Protein AF-A0A482W3J0-F1 (afdb_monomer_lite)

Sequence (56 aa):
MGTNGQLGTGGEDDCFEPTLIKNKQLVDRPAFKVSGGGQHTVILATNTNNNKGDTE

Organism: Asbolus verrucosus (NCBI:txid1661398)

InterPro domains:
  IPR000408 Regulator of chromosome condensation, RCC1 [PF00415] (2-44)
  IPR000408 Regulator of chromosome condensation, RCC1 [PS50012] (1-47)
  IPR009091 Regulator of chromosome condensation 1/beta-lactamase-inhibitor protein II [G3DSA:2.130.10.30] (1-52)
  IPR009091 Regulator of chromosome condensation 1/beta-lactamase-inhibitor protein II [SSF50985] (2-47)

Secondary structure (DSSP, 8-state):
--TTSTT-SSS-S---S------GGGTT--EEEEEE-SS-EEEEE--S--------

pLDDT: mean 87.53, std 14.51, range [45.47, 97.75]

Foldseek 3Di:
DQQLVQLQCPDRDDDPDDDDRDDPVCVVWDWPDWDDDDRHIDTDTDDPPDPPDPDD

Structure (mmCIF, N/CA/C/O backbone):
data_AF-A0A482W3J0-F1
#
_entry.id   AF-A0A482W3J0-F1
#
loop_
_atom_site.group_PDB
_atom_site.id
_atom_site.type_symbol
_atom_site.label_atom_id
_atom_site.label_alt_id
_atom_site.label_comp_id
_atom_site.label_asym_id
_atom_site.label_entity_id
_atom_site.label_seq_id
_atom_site.pdbx_PDB_ins_code
_atom_site.Cartn_x
_atom_site.Cartn_y
_atom_site.Cartn_z
_atom_site.occupancy
_atom_site.B_iso_or_equiv
_atom_site.auth_seq_id
_atom_site.auth_comp_id
_atom_site.auth_asym_id
_atom_site.auth_atom_id
_atom_site.pdbx_PDB_model_num
ATOM 1 N N . MET A 1 1 ? 4.935 1.180 -10.083 1.00 82.81 1 MET A N 1
ATOM 2 C CA . MET A 1 1 ? 5.818 0.006 -10.182 1.00 82.81 1 MET A CA 1
ATOM 3 C C . MET A 1 1 ? 5.524 -0.950 -9.041 1.00 82.81 1 MET A C 1
ATOM 5 O O . MET A 1 1 ? 5.423 -0.477 -7.913 1.00 82.81 1 MET A O 1
ATOM 9 N N . GLY A 1 2 ? 5.346 -2.238 -9.331 1.00 91.62 2 GLY A N 1
ATOM 10 C CA . GLY A 1 2 ? 4.991 -3.291 -8.374 1.00 91.62 2 GLY A CA 1
ATOM 11 C C . GLY A 1 2 ? 6.152 -4.156 -7.890 1.00 91.62 2 GLY A C 1
ATOM 12 O O . GLY A 1 2 ? 5.963 -4.927 -6.958 1.00 91.62 2 GLY A O 1
ATOM 13 N N . THR A 1 3 ? 7.349 -4.000 -8.462 1.00 95.06 3 THR A N 1
ATOM 14 C CA . THR A 1 3 ? 8.470 -4.955 -8.362 1.00 95.06 3 THR A CA 1
ATOM 15 C C . THR A 1 3 ? 8.927 -5.311 -6.940 1.00 95.06 3 THR A C 1
ATOM 17 O O . THR A 1 3 ? 9.546 -6.347 -6.753 1.00 95.06 3 THR A O 1
ATOM 20 N N . ASN A 1 4 ? 8.639 -4.488 -5.925 1.00 96.06 4 ASN A N 1
ATOM 21 C CA . ASN A 1 4 ? 8.994 -4.777 -4.527 1.00 96.06 4 ASN A CA 1
ATOM 22 C C . ASN A 1 4 ? 7.785 -5.244 -3.693 1.00 96.06 4 ASN A C 1
ATOM 24 O O . ASN A 1 4 ? 7.812 -5.173 -2.466 1.00 96.06 4 ASN A O 1
ATOM 28 N N . GLY A 1 5 ? 6.673 -5.608 -4.336 1.00 95.06 5 GLY A N 1
ATOM 29 C CA . GLY A 1 5 ? 5.413 -5.942 -3.672 1.00 95.06 5 GLY A CA 1
ATOM 30 C C . GLY A 1 5 ? 4.744 -4.761 -2.954 1.00 95.06 5 GLY A C 1
ATOM 31 O O . GLY A 1 5 ? 3.765 -4.949 -2.229 1.00 95.06 5 GLY A O 1
ATOM 32 N N . GLN A 1 6 ? 5.222 -3.526 -3.149 1.00 95.81 6 GLN A N 1
ATOM 33 C CA . GLN A 1 6 ? 4.774 -2.350 -2.391 1.00 95.81 6 GLN A CA 1
ATOM 34 C C . GLN A 1 6 ? 3.323 -1.936 -2.689 1.00 95.81 6 GLN A C 1
ATOM 36 O O . GLN A 1 6 ? 2.739 -1.147 -1.943 1.00 95.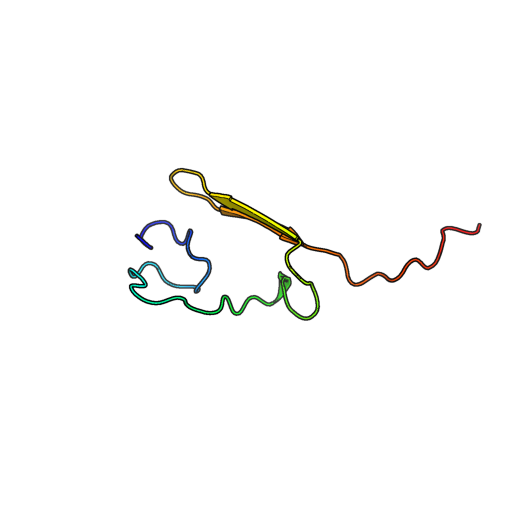81 6 GLN A O 1
ATOM 41 N N . LEU A 1 7 ? 2.731 -2.475 -3.760 1.00 95.44 7 LEU A N 1
ATOM 42 C CA . LEU A 1 7 ? 1.323 -2.272 -4.107 1.00 95.44 7 LEU A CA 1
ATOM 43 C C . LEU A 1 7 ? 0.373 -3.104 -3.235 1.00 95.44 7 LEU A C 1
ATOM 45 O O . LEU A 1 7 ? -0.822 -2.833 -3.217 1.00 95.44 7 LEU A O 1
ATOM 49 N N . GLY A 1 8 ? 0.876 -4.115 -2.517 1.00 94.44 8 GLY A N 1
ATOM 50 C CA . GLY A 1 8 ? 0.067 -4.935 -1.611 1.00 94.44 8 GLY A CA 1
ATOM 51 C C . GLY A 1 8 ? -0.966 -5.832 -2.304 1.00 94.44 8 GLY A C 1
ATOM 52 O O . GLY A 1 8 ? -1.814 -6.407 -1.629 1.00 94.44 8 GLY A O 1
ATOM 53 N N . THR A 1 9 ? -0.908 -5.979 -3.631 1.00 94.44 9 THR A N 1
ATOM 54 C CA . THR A 1 9 ? -1.828 -6.817 -4.423 1.00 94.44 9 THR A CA 1
ATOM 55 C C . THR A 1 9 ? -1.501 -8.312 -4.351 1.00 94.44 9 THR A C 1
ATOM 57 O O . THR A 1 9 ? -2.309 -9.131 -4.781 1.00 94.44 9 THR A O 1
ATOM 60 N N . GLY A 1 10 ? -0.344 -8.676 -3.785 1.00 93.62 10 GLY A N 1
ATOM 61 C CA . GLY A 1 10 ? 0.146 -10.056 -3.689 1.00 93.62 10 GLY A CA 1
ATOM 62 C C . GLY A 1 10 ? 1.007 -10.508 -4.874 1.00 93.62 10 GLY A C 1
ATOM 63 O O . GLY A 1 10 ? 1.476 -11.641 -4.864 1.00 93.62 10 GLY A O 1
ATOM 64 N N . GLY A 1 11 ? 1.227 -9.635 -5.862 1.00 93.44 11 GLY A N 1
ATOM 65 C CA . GLY A 1 11 ? 2.162 -9.841 -6.970 1.00 93.44 11 GLY A CA 1
ATOM 66 C C . GLY A 1 11 ? 3.182 -8.706 -7.081 1.00 93.44 11 GLY A C 1
ATOM 67 O O . GLY A 1 11 ? 3.148 -7.747 -6.307 1.00 93.44 11 GLY A O 1
ATOM 68 N N . GLU A 1 12 ? 4.071 -8.826 -8.064 1.00 96.00 12 GLU A N 1
ATOM 69 C CA . GLU A 1 12 ? 5.150 -7.863 -8.343 1.00 96.00 12 GLU A CA 1
ATOM 70 C C . GLU A 1 12 ? 4.930 -7.077 -9.648 1.00 96.00 12 GLU A C 1
ATOM 72 O O . GLU A 1 12 ? 5.730 -6.212 -10.009 1.00 96.00 12 GLU A O 1
ATOM 77 N N . ASP A 1 13 ? 3.823 -7.350 -10.341 1.00 96.44 13 ASP A N 1
ATOM 78 C CA . ASP A 1 13 ? 3.466 -6.691 -11.590 1.00 96.44 13 ASP A CA 1
ATOM 79 C C . ASP A 1 13 ? 2.985 -5.253 -11.369 1.00 96.44 13 ASP A C 1
ATOM 81 O O . ASP A 1 13 ? 2.374 -4.891 -10.355 1.00 96.44 13 ASP A O 1
ATOM 85 N N . ASP A 1 14 ? 3.220 -4.422 -12.378 1.00 96.38 14 ASP A N 1
ATOM 86 C CA . ASP A 1 14 ? 2.737 -3.052 -12.400 1.00 96.38 14 ASP A CA 1
ATOM 87 C C . ASP A 1 14 ? 1.209 -3.013 -12.540 1.00 96.38 14 ASP A C 1
ATOM 89 O O . ASP A 1 14 ? 0.627 -3.581 -13.462 1.00 96.38 14 ASP A O 1
ATOM 93 N N . CYS A 1 15 ? 0.549 -2.290 -11.634 1.00 96.25 15 CYS A N 1
ATOM 94 C CA . CYS A 1 15 ? -0.874 -1.979 -11.744 1.00 96.25 15 CYS A CA 1
ATOM 95 C C . CYS A 1 15 ? -1.039 -0.585 -12.359 1.00 96.25 15 CYS A C 1
ATOM 97 O O . CYS A 1 15 ? -0.650 0.410 -11.746 1.00 96.25 15 CYS A O 1
ATOM 99 N N . PHE A 1 16 ? -1.617 -0.520 -13.559 1.00 96.00 16 PHE A N 1
ATOM 100 C CA . PHE A 1 16 ? -1.867 0.740 -14.274 1.00 96.00 16 PHE A CA 1
ATOM 101 C C . PHE A 1 16 ? -3.200 1.395 -13.899 1.00 96.00 16 PHE A C 1
ATOM 103 O O . PHE A 1 16 ? -3.395 2.574 -14.167 1.00 96.00 16 PHE A O 1
ATOM 110 N N . GLU A 1 17 ? -4.077 0.649 -13.228 1.00 96.56 17 GLU A N 1
ATOM 111 C CA . GLU A 1 17 ? -5.379 1.115 -12.760 1.00 96.56 17 GLU A CA 1
ATOM 112 C C . GLU A 1 17 ? -5.495 0.975 -11.234 1.00 96.56 17 GLU A C 1
ATOM 114 O O . GLU A 1 17 ? -4.901 0.052 -10.650 1.00 96.56 17 GLU A O 1
ATOM 119 N N . PRO A 1 18 ? -6.278 1.844 -10.562 1.00 96.19 18 PRO A N 1
ATOM 120 C CA . PRO A 1 18 ? -6.549 1.718 -9.136 1.00 96.19 18 PRO A CA 1
ATOM 121 C C . PRO A 1 18 ? -7.100 0.330 -8.799 1.00 96.19 18 PRO A C 1
ATOM 123 O O . PRO A 1 18 ? -8.184 -0.059 -9.231 1.00 96.19 18 PRO A O 1
ATOM 126 N N . THR A 1 19 ? -6.341 -0.424 -8.008 1.00 94.56 19 THR A N 1
ATOM 127 C CA . THR A 1 19 ? -6.632 -1.827 -7.706 1.00 94.56 19 THR A CA 1
ATOM 128 C C . THR A 1 19 ? -6.866 -2.004 -6.211 1.00 94.56 19 THR A C 1
ATOM 130 O O . THR A 1 19 ? -6.071 -1.554 -5.387 1.00 94.56 19 THR A O 1
ATOM 133 N N . LEU A 1 20 ? -7.967 -2.666 -5.844 1.00 93.50 20 LEU A N 1
ATOM 134 C CA . LEU A 1 20 ? -8.301 -2.927 -4.444 1.00 93.50 20 LEU A CA 1
ATOM 135 C C . LEU A 1 20 ? -7.334 -3.949 -3.831 1.00 93.50 20 LEU A C 1
ATOM 137 O O . LEU A 1 20 ? -7.260 -5.095 -4.276 1.00 93.50 20 LEU A O 1
ATOM 141 N N . ILE A 1 21 ? -6.671 -3.553 -2.746 1.00 93.56 21 ILE A N 1
ATOM 142 C CA . ILE A 1 21 ? -5.833 -4.439 -1.936 1.00 93.56 21 ILE A CA 1
ATOM 143 C C . ILE A 1 21 ? -6.727 -5.398 -1.143 1.00 93.56 21 ILE A C 1
ATOM 145 O O . ILE A 1 21 ? -7.437 -4.993 -0.222 1.00 93.56 21 ILE A O 1
ATOM 149 N N . LYS A 1 22 ? -6.675 -6.690 -1.478 1.00 91.38 22 LYS A N 1
ATOM 150 C CA . LYS A 1 22 ? -7.365 -7.757 -0.739 1.00 91.38 22 LYS A CA 1
ATOM 151 C C . LYS A 1 22 ? -6.392 -8.407 0.243 1.00 91.38 22 LYS A C 1
ATOM 153 O O . LYS A 1 22 ? -5.651 -9.311 -0.124 1.00 91.38 22 LYS A O 1
ATOM 158 N N . ASN A 1 23 ? -6.397 -7.953 1.496 1.00 87.31 23 ASN A N 1
ATOM 159 C CA . ASN A 1 23 ? -5.502 -8.459 2.540 1.00 87.31 23 ASN A CA 1
ATOM 160 C C . ASN A 1 23 ? -6.293 -8.909 3.777 1.00 87.31 23 ASN A C 1
ATOM 162 O O . ASN A 1 23 ? -7.101 -8.150 4.305 1.00 87.31 23 ASN A O 1
ATOM 166 N N . LYS A 1 24 ? -5.992 -10.112 4.290 1.00 90.94 24 LYS A N 1
ATOM 167 C CA . LYS A 1 24 ? -6.548 -10.668 5.538 1.00 90.94 24 LYS A CA 1
ATOM 168 C C . LYS A 1 24 ? -6.415 -9.718 6.737 1.00 90.94 24 LYS A C 1
ATOM 170 O O . LYS A 1 24 ? -7.294 -9.689 7.588 1.00 90.94 24 LYS A O 1
ATOM 175 N N . GLN A 1 25 ? -5.332 -8.948 6.815 1.00 90.06 25 GLN A N 1
ATOM 176 C CA . GLN A 1 25 ? -5.067 -8.002 7.904 1.00 90.06 25 GLN A CA 1
ATOM 177 C C . GLN A 1 25 ? -5.899 -6.716 7.823 1.00 90.06 25 GLN A C 1
ATOM 179 O O . GLN A 1 25 ? -5.964 -6.000 8.819 1.00 90.06 25 GLN A O 1
ATOM 184 N N . LEU A 1 26 ? -6.508 -6.421 6.668 1.00 90.19 26 LEU A N 1
ATOM 185 C CA . LEU A 1 26 ? -7.350 -5.240 6.439 1.00 90.19 26 LEU A CA 1
ATOM 186 C C . LEU A 1 26 ? -8.845 -5.580 6.335 1.00 90.19 26 LEU A C 1
ATOM 188 O O . LEU A 1 26 ? -9.666 -4.683 6.154 1.00 90.19 26 LEU A O 1
ATOM 192 N N . VAL A 1 27 ? -9.213 -6.860 6.464 1.00 88.69 27 VAL A N 1
ATOM 193 C CA . VAL A 1 27 ? -10.620 -7.274 6.551 1.00 88.69 27 VAL A CA 1
ATOM 194 C C . VAL A 1 27 ? -11.247 -6.595 7.767 1.00 88.69 27 VAL A C 1
ATOM 196 O O . VAL A 1 27 ? -10.710 -6.685 8.870 1.00 88.69 27 VAL A O 1
ATOM 199 N N . ASP A 1 28 ? -12.345 -5.872 7.539 1.00 87.50 28 ASP A N 1
ATOM 200 C CA . ASP A 1 28 ? -13.091 -5.107 8.548 1.00 87.50 28 ASP A CA 1
ATOM 201 C C . ASP A 1 28 ? -12.245 -4.089 9.336 1.00 87.50 28 ASP A C 1
ATOM 203 O O . ASP A 1 28 ? -12.564 -3.729 10.471 1.00 87.50 28 ASP A O 1
ATOM 207 N N . ARG A 1 29 ? -11.143 -3.617 8.740 1.00 90.69 29 ARG A N 1
ATOM 208 C CA . ARG A 1 29 ? -10.230 -2.631 9.331 1.00 90.69 29 ARG A CA 1
ATOM 209 C C . ARG A 1 29 ? -9.966 -1.502 8.339 1.00 90.69 29 ARG A C 1
ATOM 211 O O . ARG A 1 29 ? -9.058 -1.617 7.512 1.00 90.69 29 ARG A O 1
ATOM 218 N N . PRO A 1 30 ? -10.755 -0.414 8.379 1.00 90.38 30 PRO A N 1
ATOM 219 C CA . PRO A 1 30 ? -10.570 0.691 7.452 1.00 90.38 30 PRO A CA 1
ATOM 220 C C . PRO A 1 30 ? -9.187 1.334 7.625 1.00 90.38 30 PRO A C 1
ATOM 222 O O . PRO A 1 30 ? -8.729 1.611 8.738 1.00 90.38 30 PRO A O 1
ATOM 225 N N . ALA A 1 31 ? -8.525 1.585 6.495 1.00 93.00 31 ALA A N 1
ATOM 226 C CA . ALA A 1 31 ? -7.272 2.325 6.454 1.00 93.00 31 ALA A CA 1
ATOM 227 C C . ALA A 1 31 ? -7.535 3.811 6.740 1.00 93.00 31 ALA A C 1
ATOM 229 O O . ALA A 1 31 ? -8.387 4.434 6.112 1.00 93.00 31 ALA A O 1
ATOM 230 N N . PHE A 1 32 ? -6.785 4.379 7.680 1.00 94.31 32 PHE A N 1
ATOM 231 C CA . PHE A 1 32 ? -6.868 5.788 8.051 1.00 94.31 32 PHE A CA 1
ATOM 232 C C . PHE A 1 32 ? -5.822 6.632 7.318 1.00 94.31 32 PHE A C 1
ATOM 234 O O . PHE A 1 32 ? -6.121 7.731 6.856 1.00 94.31 32 PHE A O 1
ATOM 241 N N . LYS A 1 33 ? -4.587 6.125 7.207 1.00 96.31 33 LYS A N 1
ATOM 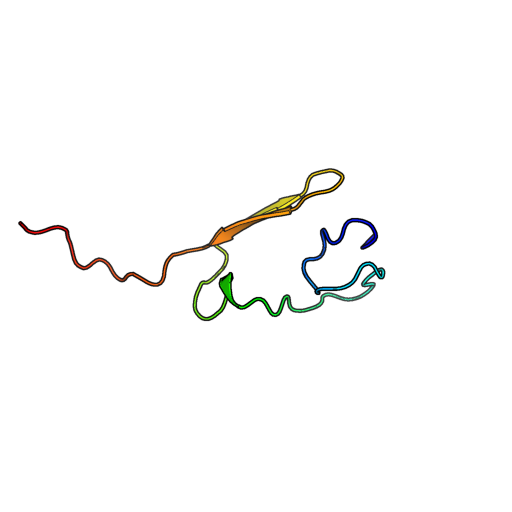242 C CA . LYS A 1 33 ? -3.493 6.772 6.468 1.00 96.31 33 LYS A CA 1
ATOM 243 C C . LYS A 1 33 ? -2.601 5.739 5.794 1.00 96.31 33 LYS A C 1
ATOM 245 O O . LYS A 1 33 ? -2.468 4.614 6.275 1.00 96.31 33 LYS A O 1
ATOM 250 N N . VAL A 1 34 ? -1.939 6.164 4.726 1.00 96.25 34 VAL A N 1
ATOM 251 C CA . VAL A 1 34 ? -0.943 5.383 3.991 1.00 96.25 34 VAL A CA 1
ATOM 252 C C . VAL A 1 34 ? 0.284 6.248 3.709 1.00 96.25 34 VAL A C 1
ATOM 254 O O . VAL A 1 34 ? 0.156 7.452 3.490 1.00 96.25 34 VAL A O 1
ATOM 257 N N . SER A 1 35 ? 1.469 5.642 3.736 1.00 97.75 35 SER A N 1
ATOM 258 C CA . SER A 1 35 ? 2.727 6.256 3.304 1.00 97.75 35 SER A CA 1
ATOM 259 C C . SER A 1 35 ? 3.568 5.232 2.546 1.00 97.75 35 SER A C 1
ATOM 261 O O . SER A 1 35 ? 3.634 4.073 2.954 1.00 97.75 35 SER A O 1
ATOM 263 N N . GLY A 1 36 ? 4.203 5.650 1.453 1.00 96.00 36 GLY A N 1
ATOM 264 C CA . GLY A 1 36 ? 5.081 4.812 0.636 1.00 96.00 36 GLY A CA 1
ATOM 265 C C . GLY A 1 36 ? 6.524 5.307 0.676 1.00 96.00 36 GLY A C 1
ATOM 266 O O . GLY A 1 36 ? 6.772 6.506 0.562 1.00 96.00 36 GLY A O 1
ATOM 267 N N . GLY A 1 37 ? 7.468 4.381 0.824 1.00 95.19 37 GLY A N 1
ATOM 268 C CA . GLY A 1 37 ? 8.897 4.601 0.608 1.00 95.19 37 GLY A CA 1
ATOM 269 C C . GLY A 1 37 ? 9.364 3.970 -0.707 1.00 95.19 37 GLY A C 1
ATOM 270 O O . GLY A 1 37 ? 8.558 3.617 -1.562 1.00 95.19 37 GLY A O 1
ATOM 271 N N . GLY A 1 38 ? 10.677 3.788 -0.874 1.00 95.50 38 GLY A N 1
ATOM 272 C CA . GLY A 1 38 ? 11.224 3.200 -2.106 1.00 95.50 38 GLY A CA 1
ATOM 273 C C . GLY A 1 38 ? 10.760 1.757 -2.360 1.00 95.50 38 GLY A C 1
ATOM 274 O O . GLY A 1 38 ? 10.277 1.439 -3.442 1.00 95.50 38 GLY A O 1
ATOM 275 N N . GLN A 1 39 ? 10.887 0.889 -1.353 1.00 96.62 39 GLN A N 1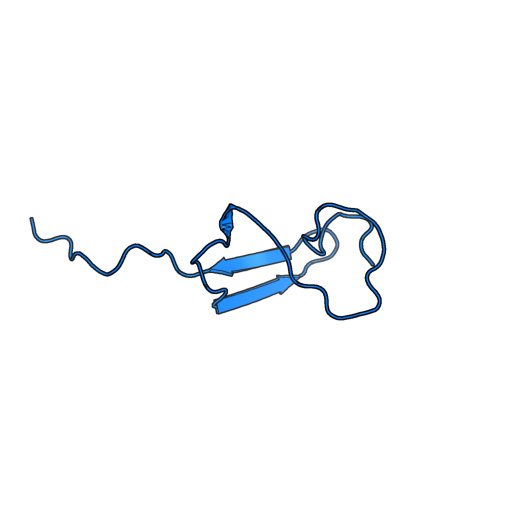
ATOM 276 C CA . GLN A 1 39 ? 10.588 -0.551 -1.456 1.00 96.62 39 GLN A CA 1
ATOM 277 C C . GLN A 1 39 ? 9.521 -1.017 -0.453 1.00 96.62 39 GLN A C 1
ATOM 279 O O . GLN A 1 39 ? 9.364 -2.209 -0.227 1.00 96.62 39 GLN A O 1
ATOM 284 N N . HIS A 1 40 ? 8.814 -0.093 0.202 1.00 96.12 40 HIS A N 1
ATOM 285 C CA . HIS A 1 40 ? 7.850 -0.432 1.249 1.00 96.12 40 HIS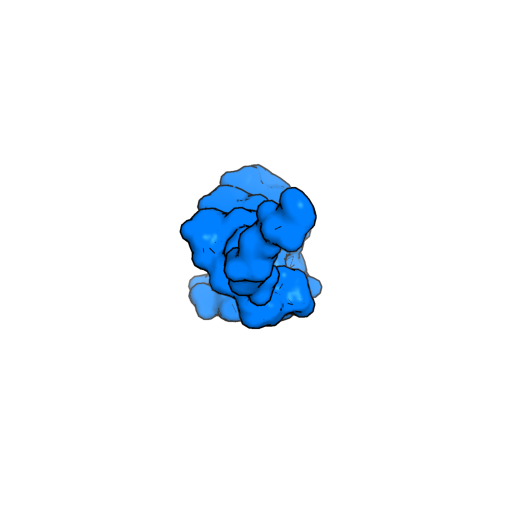 A CA 1
ATOM 286 C C . HIS A 1 40 ? 6.643 0.505 1.244 1.00 96.12 40 HIS A C 1
ATOM 288 O O . HIS A 1 40 ? 6.736 1.650 0.806 1.00 96.12 40 HIS A O 1
ATOM 294 N N . THR A 1 41 ? 5.545 0.026 1.825 1.00 96.75 41 THR A N 1
ATOM 295 C CA . THR A 1 41 ? 4.328 0.799 2.093 1.00 96.75 41 THR A CA 1
ATOM 296 C C . THR A 1 41 ? 3.892 0.537 3.530 1.00 96.75 41 THR A C 1
ATOM 298 O O . THR A 1 41 ? 3.865 -0.608 3.975 1.00 96.75 41 THR A O 1
ATOM 301 N N . VAL A 1 42 ? 3.550 1.595 4.263 1.00 96.81 42 VAL A N 1
ATOM 302 C CA . VAL A 1 42 ? 3.027 1.529 5.632 1.00 96.81 42 VAL A CA 1
ATOM 303 C C . VAL A 1 42 ? 1.579 1.996 5.633 1.00 96.81 42 VAL A C 1
ATOM 305 O O . VAL A 1 42 ? 1.258 3.057 5.096 1.00 96.81 42 VAL A O 1
ATOM 308 N N . ILE A 1 43 ? 0.708 1.212 6.268 1.00 96.19 43 ILE A N 1
ATOM 309 C CA . ILE A 1 43 ? -0.717 1.509 6.415 1.00 96.19 43 ILE A CA 1
ATOM 310 C C . ILE A 1 43 ? -1.035 1.618 7.904 1.00 96.19 43 ILE A C 1
ATOM 312 O O . ILE A 1 43 ? -0.775 0.695 8.673 1.00 96.19 43 ILE A O 1
A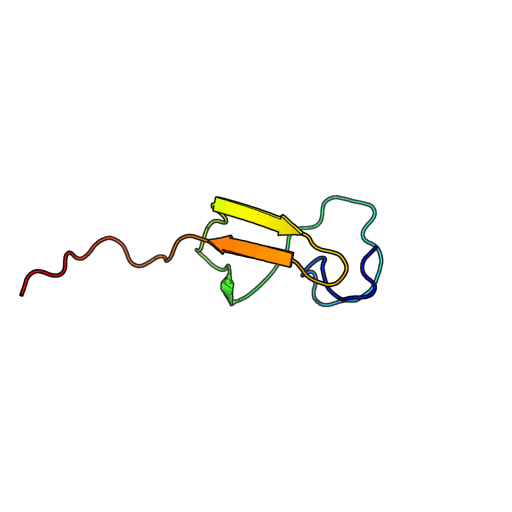TOM 316 N N . LEU A 1 44 ? -1.632 2.741 8.299 1.00 95.50 44 LEU A N 1
ATOM 317 C CA . LEU A 1 44 ? -2.262 2.904 9.602 1.00 95.50 44 LEU A CA 1
ATOM 318 C C . LEU A 1 44 ? -3.747 2.580 9.443 1.00 95.50 44 LEU A C 1
ATOM 320 O O . LEU A 1 44 ? -4.472 3.340 8.802 1.00 95.50 44 LEU A O 1
ATOM 324 N N . ALA A 1 45 ? -4.188 1.463 10.013 1.00 93.44 45 ALA A N 1
ATOM 325 C CA . ALA A 1 45 ? -5.582 1.030 10.001 1.00 93.44 45 ALA A CA 1
ATOM 326 C C . ALA A 1 45 ? -6.174 1.082 11.409 1.00 93.44 45 ALA A C 1
ATOM 328 O O . ALA A 1 45 ? -5.451 0.975 12.404 1.00 93.44 45 ALA A O 1
ATOM 329 N N . THR A 1 46 ? -7.490 1.245 11.497 1.00 90.69 46 THR A N 1
ATOM 330 C CA . THR A 1 46 ? -8.169 1.120 12.784 1.00 90.69 46 THR A CA 1
ATOM 331 C C . THR A 1 46 ? -8.244 -0.350 13.183 1.00 90.69 46 THR A C 1
ATOM 333 O O . THR A 1 46 ? -8.344 -1.249 12.345 1.00 90.69 46 THR A O 1
ATOM 336 N N . ASN A 1 47 ? -8.182 -0.608 14.485 1.00 83.62 47 ASN A N 1
ATOM 337 C CA . ASN A 1 47 ? -8.522 -1.921 15.000 1.00 83.62 47 ASN A CA 1
ATOM 338 C C . ASN A 1 47 ? -10.036 -1.968 15.223 1.00 83.62 47 ASN A C 1
ATOM 340 O O . ASN A 1 47 ? -10.609 -1.024 15.760 1.00 83.62 47 ASN A O 1
ATOM 344 N N . THR A 1 48 ? -10.678 -3.073 14.863 1.00 69.25 48 THR A N 1
ATOM 345 C CA . THR A 1 48 ? -12.113 -3.295 15.094 1.00 69.25 48 THR A CA 1
ATOM 346 C C . THR A 1 48 ? -12.443 -3.631 16.553 1.00 69.25 48 THR A C 1
ATOM 348 O O . THR A 1 48 ? -13.568 -4.012 16.869 1.00 69.25 48 THR A O 1
ATOM 351 N N . ASN A 1 49 ? -11.491 -3.446 17.473 1.00 58.56 49 ASN A N 1
ATOM 352 C CA . ASN A 1 49 ? -11.778 -3.408 18.898 1.00 58.56 49 ASN A CA 1
ATOM 353 C C . ASN A 1 49 ? -12.494 -2.088 19.189 1.00 58.56 49 ASN A C 1
ATOM 355 O O . ASN A 1 49 ? -11.869 -1.085 19.527 1.00 58.56 49 ASN A O 1
ATOM 359 N N . ASN A 1 50 ? -13.818 -2.101 19.019 1.00 54.72 50 ASN A N 1
ATOM 360 C CA . ASN A 1 50 ? -14.711 -1.140 19.653 1.00 54.72 50 ASN A CA 1
ATOM 361 C C . ASN A 1 50 ? -14.216 -0.917 21.080 1.00 54.72 50 ASN A C 1
ATOM 363 O O . ASN A 1 50 ? -13.948 -1.905 21.763 1.00 54.72 50 ASN A O 1
ATOM 367 N N . ASN A 1 51 ? -14.105 0.340 21.506 1.00 54.41 51 ASN A N 1
ATOM 368 C CA . ASN A 1 51 ? -13.838 0.751 22.881 1.00 54.41 51 ASN A CA 1
ATOM 369 C C . ASN A 1 51 ? -14.735 -0.017 23.881 1.00 54.41 51 ASN A C 1
ATOM 371 O O . ASN A 1 51 ? -15.756 0.496 24.333 1.00 54.41 51 ASN A O 1
ATOM 375 N N . LYS A 1 52 ? -14.379 -1.248 24.252 1.00 58.16 52 LYS A N 1
ATOM 376 C CA . LYS A 1 52 ? -14.648 -1.771 25.582 1.00 58.16 52 LYS A CA 1
ATOM 377 C C . LYS A 1 52 ? -13.571 -1.111 26.406 1.00 58.16 52 LYS A C 1
ATOM 379 O O . LYS A 1 52 ? -12.413 -1.497 26.304 1.00 58.16 52 LYS A O 1
ATOM 384 N N . GLY A 1 53 ? -13.953 -0.018 27.062 1.00 49.53 53 GLY A N 1
ATOM 385 C CA . GLY A 1 53 ? -13.070 0.672 27.979 1.00 49.53 53 GLY A CA 1
ATOM 386 C C . GLY A 1 53 ? -12.438 -0.348 28.911 1.00 49.53 53 GLY A C 1
ATOM 387 O O . GLY A 1 53 ? -13.115 -1.269 29.374 1.00 49.53 53 GLY A O 1
ATOM 388 N N . ASP A 1 54 ? -11.146 -0.177 29.141 1.00 59.84 54 ASP A N 1
ATOM 389 C CA . ASP A 1 54 ? -10.451 -0.779 30.262 1.00 59.84 54 ASP A CA 1
ATOM 390 C C . ASP A 1 54 ? -11.093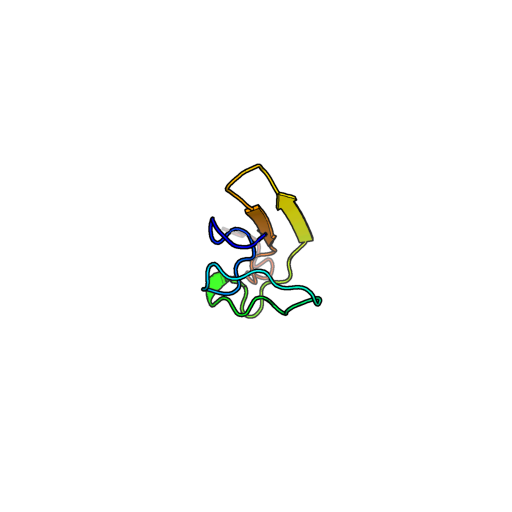 -0.202 31.537 1.00 59.84 54 ASP A C 1
ATOM 392 O O . ASP A 1 54 ? -10.661 0.807 32.085 1.00 59.84 54 ASP A O 1
ATOM 396 N N . THR A 1 55 ? -12.232 -0.765 31.933 1.00 51.38 55 THR A N 1
ATOM 397 C CA . THR A 1 55 ? -12.772 -0.663 33.285 1.00 51.38 55 THR A CA 1
ATOM 398 C C . THR A 1 55 ? -12.418 -1.964 33.981 1.00 51.38 55 THR A C 1
ATOM 400 O O . THR A 1 55 ? -13.188 -2.925 33.922 1.00 51.38 55 THR A O 1
ATOM 403 N N . GLU A 1 56 ? -11.242 -1.975 34.596 1.00 45.47 56 GLU A N 1
ATOM 404 C CA . GLU A 1 56 ? -11.005 -2.665 35.864 1.00 45.47 56 GLU A CA 1
ATOM 405 C C . GLU A 1 56 ? -10.747 -1.604 36.936 1.00 45.47 56 GLU A C 1
ATOM 407 O O . GLU A 1 56 ? -10.023 -0.625 36.635 1.00 45.47 56 GLU A O 1
#

Radius of gyration: 14.66 Å; chains: 1; bounding box: 26×17×50 Å